Protein AF-A0A524MPE5-F1 (afdb_monomer)

Secondary structure (DSSP, 8-state):
-------------------------PPEEEEEEEES-B-HHHHHHHHHT--TTEEEEEEEEEBTT-TTSEEEEEEETTEEEEEEE--PPTT---EEEEEEEESTT---HHHHHHHH--

Mean predicted aligned error: 10.54 Å

Solvent-accessible surface area (backbone atoms only — not comparable to full-atom values): 7189 Å² total; per-residue (Å²): 140,83,86,82,83,84,78,82,89,68,80,81,72,85,71,76,77,68,80,72,73,82,86,79,81,63,64,32,73,51,73,48,78,44,82,48,62,40,55,68,68,48,54,51,51,42,57,74,63,55,49,87,43,35,57,34,37,37,30,43,38,24,30,59,93,46,73,63,34,34,28,40,40,44,26,52,62,83,50,71,48,77,42,85,44,76,58,64,57,93,91,57,86,64,40,26,37,42,41,38,36,24,44,65,84,44,72,61,65,66,61,57,53,49,50,76,75,114

Foldseek 3Di:
DDDDDDDDDDPDDPDPPPPPPDDDQPKDKAKDKFADADAPVLVLVLLQPQFQQWQWKWWWHQHPVCNQWIWIWIDGRSDIDIHTDDGDDVPDGRIIIMMIIGGPPRDPRVVSVVSRVD

pLDDT: mean 83.27, std 18.89, range [37.38, 97.88]

Radius of gyration: 19.55 Å; Cα contacts (8 Å, |Δi|>4): 191; chains: 1; bounding box: 52×29×48 Å

Sequence (118 aa):
MSTEVVLGDIAPTPVTPTAVAAHPLEYDRWSHVGAGPIDRSVLDTFIHGLPEGVLRAKGLVHLSEDPEHRYILQVVGHRGTLTPDPQWVHGEERETRLVVIAAPGALDHERLTASMWA

Nearest PDB structures (foldseek):
  4ixn-assembly1_A  TM=8.375E-01  e=1.427E-05  Escherichia coli K-12
  4ixm-assembly1_A  TM=8.409E-01  e=1.427E-05  Escherichia coli K-12
  5ywk-assembly1_A  TM=3.177E-01  e=1.607E+00  Arabidopsis thaliana
  1v43-assembly1_A  TM=2.998E-01  e=1.607E+00  Pyrococcus horikoshii
  5ywh-assembly1_B  TM=3.144E-01  e=2.271E+00  Arabidopsis thaliana

Structure (mmCIF, N/CA/C/O backbone):
data_AF-A0A524MPE5-F1
#
_entry.id   AF-A0A524MPE5-F1
#
loop_
_atom_site.group_PDB
_atom_site.id
_atom_site.type_symbol
_atom_site.label_atom_id
_atom_site.label_alt_id
_atom_site.label_comp_id
_atom_site.label_asym_id
_atom_site.label_entity_id
_atom_site.label_seq_id
_atom_site.pdbx_PDB_ins_code
_atom_site.Cartn_x
_atom_site.Cartn_y
_atom_site.Cartn_z
_atom_site.occupancy
_atom_site.B_iso_or_equiv
_atom_site.auth_seq_id
_atom_site.auth_comp_id
_atom_site.auth_asym_id
_atom_site.auth_atom_id
_atom_site.pdbx_PDB_model_num
ATOM 1 N N . MET A 1 1 ? 25.427 2.216 31.827 1.00 39.69 1 MET A N 1
ATOM 2 C CA . MET A 1 1 ? 26.051 1.615 30.632 1.00 39.69 1 MET A CA 1
ATOM 3 C C . MET A 1 1 ? 25.569 2.419 29.438 1.00 39.69 1 MET A C 1
ATOM 5 O O . MET A 1 1 ? 24.430 2.239 29.038 1.00 39.69 1 MET A O 1
ATOM 9 N N . SER A 1 2 ? 26.373 3.382 28.984 1.00 37.38 2 SER A N 1
ATOM 10 C CA . SER A 1 2 ? 26.079 4.226 27.819 1.00 37.38 2 SER A CA 1
ATOM 11 C C . SER A 1 2 ? 26.936 3.741 26.663 1.00 37.38 2 SER A C 1
ATO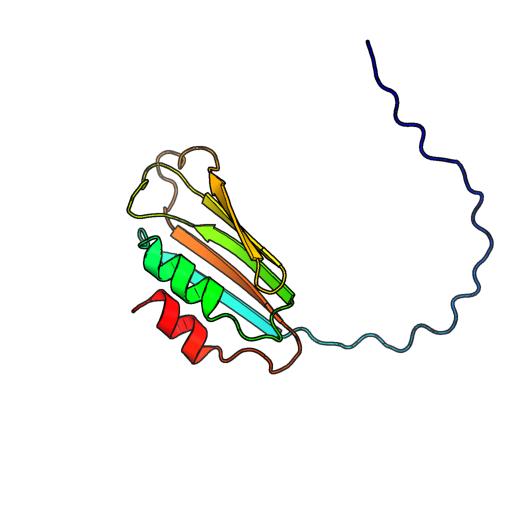M 13 O O . SER A 1 2 ? 28.153 3.656 26.811 1.00 37.38 2 SER A O 1
ATOM 15 N N . THR A 1 3 ? 26.311 3.402 25.544 1.00 43.12 3 THR A N 1
ATOM 16 C CA . THR A 1 3 ? 27.024 3.049 24.317 1.00 43.12 3 THR A CA 1
ATOM 17 C C . THR A 1 3 ? 27.116 4.302 23.462 1.00 43.12 3 THR A C 1
ATOM 19 O O . THR A 1 3 ? 26.119 4.761 22.912 1.00 43.12 3 THR A O 1
ATOM 22 N N . GLU A 1 4 ? 28.308 4.883 23.406 1.00 42.00 4 GLU A N 1
ATOM 23 C CA . GLU A 1 4 ? 28.639 5.988 22.514 1.00 42.00 4 GLU A CA 1
ATOM 24 C C . GLU A 1 4 ? 29.000 5.408 21.138 1.00 42.00 4 GLU A C 1
ATOM 26 O O . GLU A 1 4 ? 29.835 4.508 21.033 1.00 42.00 4 GLU A O 1
ATOM 31 N N . VAL A 1 5 ? 28.329 5.874 20.083 1.00 43.06 5 VAL A N 1
ATOM 32 C CA . VAL A 1 5 ? 28.669 5.538 18.696 1.00 43.06 5 VAL A CA 1
ATOM 33 C C . VAL A 1 5 ? 29.661 6.586 18.205 1.00 43.06 5 VAL A C 1
ATOM 35 O O . VAL A 1 5 ? 29.293 7.737 17.989 1.00 43.06 5 VAL A O 1
ATOM 38 N N . VAL A 1 6 ? 30.919 6.184 18.026 1.00 41.78 6 VAL A N 1
ATOM 39 C CA . VAL A 1 6 ? 31.960 7.015 17.411 1.00 41.78 6 VAL A CA 1
ATOM 40 C C . VAL A 1 6 ? 31.812 6.934 15.889 1.00 41.78 6 VAL A C 1
ATOM 42 O O . VAL A 1 6 ? 32.068 5.888 15.293 1.00 41.78 6 VAL A O 1
ATOM 45 N N . LEU A 1 7 ? 31.392 8.030 15.253 1.00 41.69 7 LEU A N 1
ATOM 46 C CA . LEU A 1 7 ? 31.489 8.206 13.802 1.00 41.69 7 LEU A CA 1
ATOM 47 C C . LEU A 1 7 ? 32.918 8.676 13.483 1.00 41.69 7 LEU A C 1
ATOM 49 O O . LEU A 1 7 ? 33.357 9.694 14.011 1.00 41.69 7 LEU A O 1
ATOM 53 N N . GLY A 1 8 ? 33.655 7.922 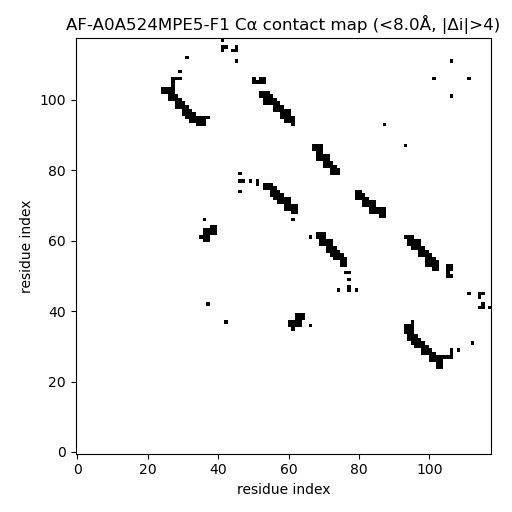12.665 1.00 39.41 8 GLY A N 1
ATOM 54 C CA . GLY A 1 8 ? 35.032 8.258 12.296 1.00 39.41 8 GLY A CA 1
ATOM 55 C C . GLY A 1 8 ? 35.131 9.603 11.571 1.00 39.41 8 GLY A C 1
ATOM 56 O O . GLY A 1 8 ? 34.438 9.828 10.580 1.00 39.41 8 GLY A O 1
ATOM 57 N N . ASP A 1 9 ? 36.017 10.472 12.060 1.00 51.94 9 ASP A N 1
ATOM 58 C CA . ASP A 1 9 ? 36.432 11.711 11.401 1.00 51.94 9 ASP A CA 1
ATOM 59 C C . ASP A 1 9 ? 37.344 11.351 10.221 1.00 51.94 9 ASP A C 1
ATOM 61 O O . ASP A 1 9 ? 38.529 11.053 10.380 1.00 51.94 9 ASP A O 1
ATOM 65 N N . ILE A 1 10 ? 36.760 11.277 9.026 1.00 54.81 10 ILE A N 1
ATOM 66 C CA . ILE A 1 10 ? 37.518 11.187 7.780 1.00 54.81 10 ILE A CA 1
ATOM 67 C C . ILE A 1 10 ? 37.473 12.580 7.167 1.00 54.81 10 ILE A C 1
ATOM 69 O O . ILE A 1 10 ? 36.436 12.999 6.651 1.00 54.81 10 ILE A O 1
ATOM 73 N N . ALA A 1 11 ? 38.590 13.307 7.238 1.00 49.88 11 ALA A N 1
ATOM 74 C CA . ALA A 1 11 ? 38.740 14.565 6.520 1.00 49.88 11 ALA A CA 1
ATOM 75 C C . ALA A 1 11 ? 38.374 14.339 5.038 1.00 49.88 11 ALA A C 1
ATOM 77 O O . ALA A 1 11 ? 38.920 13.417 4.417 1.00 49.88 11 ALA A O 1
ATOM 78 N N . PRO A 1 12 ? 37.448 15.123 4.454 1.00 53.84 12 PRO A N 1
ATOM 79 C CA . PRO A 1 12 ? 37.003 14.887 3.092 1.00 53.84 12 PRO A CA 1
ATOM 80 C C . PRO A 1 12 ? 38.181 15.107 2.146 1.00 53.84 12 PRO A C 1
ATOM 82 O O . PRO A 1 12 ? 38.685 16.219 1.988 1.00 53.84 12 PRO A O 1
ATOM 85 N N . THR A 1 13 ? 38.633 14.035 1.499 1.00 49.84 13 THR A N 1
ATOM 86 C CA . THR A 1 13 ? 39.48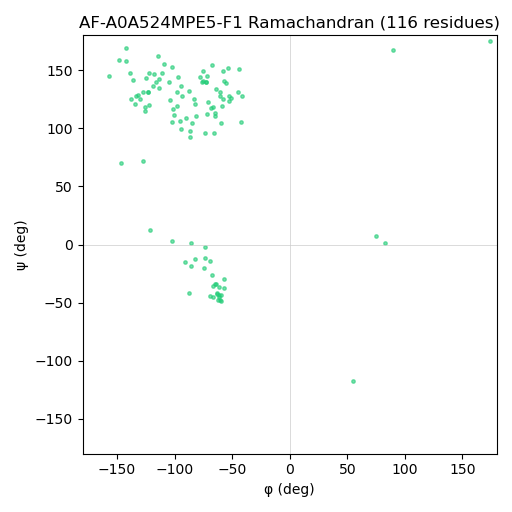5 14.157 0.318 1.00 49.84 13 THR A CA 1
ATOM 87 C C . THR A 1 13 ? 38.667 14.916 -0.730 1.00 49.84 13 THR A C 1
ATOM 89 O O . THR A 1 13 ? 37.506 14.551 -0.933 1.00 49.84 13 THR A O 1
ATOM 92 N N . PRO A 1 14 ? 39.193 15.968 -1.383 1.00 49.91 14 PRO A N 1
ATOM 93 C CA . PRO A 1 14 ? 38.450 16.655 -2.427 1.00 49.91 14 PRO A CA 1
ATOM 94 C C . PRO A 1 14 ? 38.268 15.689 -3.598 1.00 49.91 14 PRO A C 1
ATOM 96 O O . PRO A 1 14 ? 39.156 15.512 -4.430 1.00 49.91 14 PRO A O 1
ATOM 99 N N . VAL A 1 15 ? 37.115 15.024 -3.640 1.00 58.81 15 VAL A N 1
ATOM 100 C CA . VAL A 1 15 ? 36.668 14.322 -4.834 1.00 58.81 15 VAL A CA 1
ATOM 101 C C . VAL A 1 15 ? 36.281 15.429 -5.804 1.00 58.81 15 VAL A C 1
ATOM 103 O O . VAL A 1 15 ? 35.346 16.191 -5.561 1.00 58.81 15 VAL A O 1
ATOM 106 N N . THR A 1 16 ? 37.034 15.579 -6.887 1.00 48.59 16 THR A N 1
ATOM 107 C CA . THR A 1 16 ? 36.538 16.330 -8.037 1.00 48.59 16 THR A CA 1
ATOM 108 C C . THR A 1 16 ? 35.260 15.616 -8.468 1.00 48.59 16 THR A C 1
ATOM 110 O O . THR A 1 16 ? 35.346 14.423 -8.780 1.00 48.59 16 THR A O 1
ATOM 113 N N . PRO A 1 17 ? 34.076 16.256 -8.455 1.00 51.19 17 PRO A N 1
ATOM 114 C CA . PRO A 1 17 ? 32.894 15.623 -9.003 1.00 51.19 17 PRO A CA 1
ATOM 115 C C . PRO A 1 17 ? 33.193 15.343 -10.476 1.00 51.19 17 PRO A C 1
ATOM 117 O O . PRO A 1 17 ? 33.239 16.252 -11.304 1.00 51.19 17 PRO A O 1
ATOM 120 N N . THR A 1 18 ? 33.452 14.073 -10.800 1.00 51.34 18 THR A N 1
ATOM 121 C CA . THR A 1 18 ? 33.273 13.585 -12.167 1.00 51.34 18 THR A CA 1
ATOM 122 C C . THR A 1 18 ? 31.859 13.988 -12.521 1.00 51.34 18 THR A C 1
ATOM 124 O O . THR A 1 18 ? 30.963 13.689 -11.733 1.00 51.34 18 THR A O 1
ATOM 127 N N . ALA A 1 19 ? 31.685 14.738 -13.613 1.00 57.47 19 ALA A N 1
ATOM 128 C CA . ALA A 1 19 ? 30.389 15.234 -14.050 1.00 57.47 19 ALA A CA 1
ATOM 129 C C . ALA A 1 19 ? 29.357 14.116 -13.886 1.00 57.47 19 ALA A C 1
ATOM 131 O O . ALA A 1 19 ? 29.398 13.115 -14.604 1.00 57.47 19 ALA A O 1
ATOM 132 N N . VAL A 1 20 ? 28.507 14.247 -12.866 1.00 52.91 20 VAL A N 1
ATOM 133 C CA . VAL A 1 20 ? 27.445 13.286 -12.625 1.00 52.91 20 VAL A CA 1
ATOM 134 C C . VAL A 1 20 ? 26.560 13.453 -13.842 1.00 52.91 20 VAL A C 1
ATOM 136 O O . VAL A 1 20 ? 26.024 14.543 -14.060 1.00 52.91 20 VAL A O 1
ATOM 139 N N . ALA A 1 21 ? 26.534 12.440 -14.710 1.00 53.78 21 ALA A N 1
ATOM 140 C CA . ALA A 1 21 ? 25.648 12.434 -15.861 1.00 53.78 21 ALA A CA 1
ATOM 141 C C . ALA A 1 21 ? 24.268 12.888 -15.374 1.00 53.78 21 ALA A C 1
ATOM 143 O O . ALA A 1 21 ? 23.823 12.446 -14.312 1.00 53.78 21 ALA A O 1
ATOM 144 N N . ALA A 1 22 ? 23.660 13.836 -16.090 1.00 47.66 22 ALA A N 1
ATOM 145 C CA . ALA A 1 22 ? 22.381 14.423 -15.720 1.00 47.66 22 ALA A CA 1
ATOM 146 C C . ALA A 1 22 ? 21.423 13.329 -15.221 1.00 47.66 22 ALA A C 1
ATOM 148 O O . ALA A 1 22 ? 21.244 12.315 -15.893 1.00 47.66 22 ALA A O 1
ATOM 149 N N . HIS A 1 23 ? 20.832 13.518 -14.041 1.00 56.75 23 HIS A N 1
ATOM 150 C CA . HIS A 1 23 ? 19.809 12.622 -13.516 1.00 56.75 23 HIS A CA 1
ATOM 151 C C . HIS A 1 23 ? 18.430 13.055 -14.035 1.00 56.75 23 HIS A C 1
ATOM 153 O O . HIS A 1 23 ? 17.810 13.929 -13.431 1.00 56.75 23 HIS A O 1
ATOM 159 N N . PRO A 1 24 ? 17.910 12.434 -15.105 1.00 46.81 24 PRO A N 1
ATOM 160 C CA . PRO A 1 24 ? 16.471 12.282 -15.224 1.00 46.81 24 PRO A CA 1
ATOM 161 C C . PRO A 1 24 ? 16.154 10.810 -15.486 1.00 46.81 24 PRO A C 1
ATOM 163 O O . PRO A 1 24 ? 15.785 10.416 -16.587 1.00 46.81 24 PRO A O 1
ATOM 166 N N . LEU A 1 25 ? 16.316 9.970 -14.465 1.00 60.50 25 LEU A N 1
ATOM 167 C CA . LEU A 1 25 ? 15.472 8.784 -14.376 1.00 60.50 25 LEU A CA 1
ATOM 168 C C . LEU A 1 25 ? 14.219 9.239 -13.634 1.00 60.50 25 LEU A C 1
ATOM 170 O O . LEU A 1 25 ? 14.208 9.305 -12.406 1.00 60.50 25 LEU A O 1
ATOM 174 N N . GLU A 1 26 ? 13.198 9.649 -14.384 1.00 84.00 26 GLU A N 1
ATOM 175 C CA . GLU A 1 26 ? 11.872 9.869 -13.813 1.00 84.00 26 GLU A CA 1
ATOM 176 C C . GLU A 1 26 ? 11.329 8.508 -13.364 1.00 84.00 26 GLU A C 1
ATOM 178 O O . GLU A 1 26 ? 11.207 7.582 -14.164 1.00 84.00 26 GLU A O 1
ATOM 183 N N . TYR A 1 27 ? 11.072 8.351 -12.066 1.00 91.12 27 TYR A N 1
ATOM 184 C CA . TYR A 1 27 ? 10.444 7.139 -11.548 1.00 91.12 27 TYR A CA 1
ATOM 185 C C . TYR A 1 27 ? 8.956 7.143 -11.878 1.00 91.12 27 TYR A C 1
ATOM 187 O O . TYR A 1 27 ? 8.28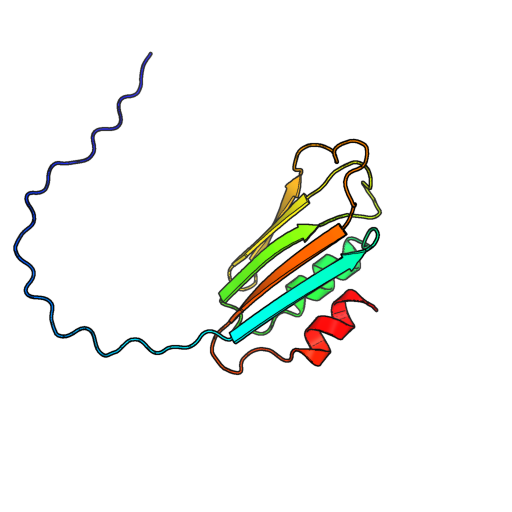8 8.169 -11.737 1.00 91.12 27 TYR A O 1
ATOM 195 N N . ASP A 1 28 ? 8.429 5.975 -12.233 1.00 93.88 28 ASP A N 1
ATOM 196 C CA . ASP A 1 28 ? 6.987 5.782 -12.299 1.00 93.88 28 ASP A CA 1
ATOM 197 C C . ASP A 1 28 ? 6.436 5.634 -10.876 1.00 93.88 28 ASP A C 1
ATOM 199 O O . ASP A 1 28 ? 7.056 5.011 -10.002 1.00 93.88 28 ASP A O 1
ATOM 203 N N . ARG A 1 29 ? 5.278 6.241 -10.625 1.00 94.75 29 ARG A N 1
ATOM 204 C CA . ARG A 1 29 ? 4.654 6.277 -9.305 1.00 94.75 29 ARG A CA 1
ATOM 205 C C . ARG A 1 29 ? 3.164 6.040 -9.424 1.00 94.75 29 ARG A C 1
ATOM 207 O O . ARG A 1 29 ? 2.453 6.828 -10.036 1.00 94.75 29 ARG A O 1
ATOM 214 N N . TRP A 1 30 ? 2.685 5.050 -8.686 1.00 95.94 30 TRP A N 1
ATOM 215 C CA . TRP A 1 30 ? 1.264 4.825 -8.462 1.00 95.94 30 TRP A CA 1
ATOM 216 C C . TRP A 1 30 ? 0.934 5.065 -6.988 1.00 95.94 30 TRP A C 1
ATOM 218 O O . TRP A 1 30 ? 1.733 4.763 -6.096 1.00 95.94 30 TRP A O 1
ATOM 228 N N . SER A 1 31 ? -0.230 5.645 -6.711 1.00 94.94 31 SER A N 1
ATOM 229 C CA . SER A 1 31 ? -0.736 5.780 -5.346 1.00 94.94 31 SER A CA 1
ATOM 230 C C . SER A 1 31 ? -2.214 5.500 -5.278 1.00 94.94 31 SER A C 1
ATOM 232 O O . SER A 1 31 ? -2.957 5.857 -6.187 1.00 94.94 31 SER A O 1
ATOM 234 N N . HIS A 1 32 ? -2.618 4.941 -4.149 1.00 94.06 32 HIS A N 1
ATOM 235 C CA . HIS A 1 32 ? -3.983 4.540 -3.896 1.00 94.06 32 HIS A CA 1
ATOM 236 C C . HIS A 1 32 ? -4.411 4.945 -2.494 1.00 94.06 32 HIS A C 1
ATOM 238 O O . HIS A 1 32 ? -3.623 4.852 -1.551 1.00 94.06 32 HIS A O 1
ATOM 244 N N . VAL A 1 33 ? -5.663 5.384 -2.391 1.00 94.75 33 VAL A N 1
ATOM 245 C CA . VAL A 1 33 ? -6.366 5.638 -1.138 1.00 94.75 33 VAL A CA 1
ATOM 246 C C . VAL A 1 33 ? -7.711 4.929 -1.228 1.00 94.75 33 VAL A C 1
ATOM 248 O O . VAL A 1 33 ? -8.448 5.132 -2.195 1.00 94.75 33 VAL A O 1
ATOM 251 N N . GLY A 1 34 ? -7.996 4.076 -0.251 1.00 91.94 34 GLY A N 1
ATOM 252 C CA . GLY A 1 34 ? -9.203 3.262 -0.197 1.00 91.94 34 GLY A CA 1
ATOM 253 C C . GLY A 1 34 ? -9.835 3.326 1.185 1.00 91.94 34 GLY A C 1
ATOM 254 O O . GLY A 1 34 ? -9.163 3.089 2.190 1.00 91.94 34 GLY A O 1
ATOM 255 N N . ALA A 1 35 ? -11.129 3.639 1.222 1.00 88.56 35 ALA A N 1
ATOM 256 C CA . ALA A 1 35 ? -11.910 3.625 2.449 1.00 88.56 35 ALA A CA 1
ATOM 257 C C . ALA A 1 35 ? -12.299 2.190 2.828 1.00 88.56 35 ALA A C 1
ATOM 259 O O . ALA A 1 35 ? -12.641 1.384 1.963 1.00 88.56 35 ALA A O 1
ATOM 260 N N . GLY A 1 36 ? -12.316 1.909 4.132 1.00 88.81 36 GLY A N 1
ATOM 261 C CA . GLY A 1 36 ? -12.726 0.612 4.665 1.00 88.81 36 GLY A CA 1
ATOM 262 C C . GLY A 1 36 ? -11.580 -0.397 4.800 1.00 88.81 36 GLY A C 1
ATOM 263 O O . GLY A 1 36 ? -10.458 -0.142 4.352 1.00 88.81 36 GLY A O 1
ATOM 264 N N . PRO A 1 37 ? -11.832 -1.502 5.517 1.00 94.19 37 PRO A N 1
ATOM 265 C CA . PRO A 1 37 ? -10.833 -2.536 5.720 1.00 94.19 37 PRO A CA 1
ATOM 266 C C . PRO A 1 37 ? -10.649 -3.388 4.460 1.00 94.19 37 PRO A C 1
ATOM 268 O O . PRO A 1 37 ? -11.599 -3.600 3.707 1.00 94.19 37 PRO A O 1
ATOM 271 N N . ILE A 1 38 ? -9.433 -3.895 4.256 1.00 94.69 38 ILE A N 1
ATOM 272 C CA . ILE A 1 38 ? -9.112 -4.857 3.199 1.00 94.69 38 ILE A CA 1
ATOM 273 C C . ILE A 1 38 ? -8.778 -6.227 3.786 1.00 94.69 38 ILE A C 1
ATOM 275 O O . ILE A 1 38 ? -8.184 -6.341 4.864 1.00 94.69 38 ILE A O 1
ATOM 279 N N . ASP A 1 39 ? -9.107 -7.280 3.044 1.00 95.25 39 ASP A N 1
ATOM 280 C CA . ASP A 1 39 ? -8.721 -8.634 3.417 1.00 95.25 39 ASP A CA 1
ATOM 281 C C . ASP A 1 39 ? -7.225 -8.856 3.197 1.00 95.25 39 ASP A C 1
ATOM 283 O O . ASP A 1 39 ? -6.636 -8.451 2.189 1.00 95.25 39 ASP A O 1
ATOM 287 N N . ARG A 1 40 ? -6.598 -9.569 4.136 1.00 94.69 40 ARG A N 1
ATOM 288 C CA . ARG A 1 40 ? -5.163 -9.857 4.090 1.00 94.69 40 ARG A CA 1
ATOM 289 C C . ARG A 1 40 ? -4.742 -10.576 2.808 1.00 94.69 40 ARG A C 1
ATOM 291 O O . ARG A 1 40 ? -3.703 -10.256 2.238 1.00 94.69 40 ARG A O 1
ATOM 298 N N . SER A 1 41 ? -5.579 -11.485 2.312 1.00 94.31 41 SER A N 1
ATOM 299 C CA . SER A 1 41 ? -5.340 -12.211 1.062 1.00 94.31 41 SER A CA 1
ATOM 300 C C . SER A 1 41 ? -5.324 -11.306 -0.171 1.00 94.31 41 SER A C 1
ATOM 302 O O . SER A 1 41 ? -4.555 -11.570 -1.097 1.00 94.31 41 SER A O 1
ATOM 304 N N . VAL A 1 42 ? -6.132 -10.238 -0.195 1.00 93.25 42 VAL A N 1
ATOM 305 C CA . VAL A 1 42 ? -6.124 -9.245 -1.285 1.00 93.25 42 VAL A CA 1
ATOM 306 C C . VAL A 1 42 ? -4.800 -8.485 -1.269 1.00 93.25 42 VAL A C 1
ATOM 308 O O . VAL A 1 42 ? -4.140 -8.367 -2.302 1.00 93.25 42 VAL A O 1
ATOM 311 N N . LEU A 1 43 ? -4.348 -8.065 -0.082 1.00 93.88 43 LEU A N 1
ATOM 312 C CA . LEU A 1 43 ? -3.049 -7.417 0.083 1.00 93.88 43 LEU A CA 1
ATOM 313 C C . LEU A 1 43 ? -1.888 -8.323 -0.352 1.00 93.88 43 LEU A C 1
ATOM 315 O O . LEU A 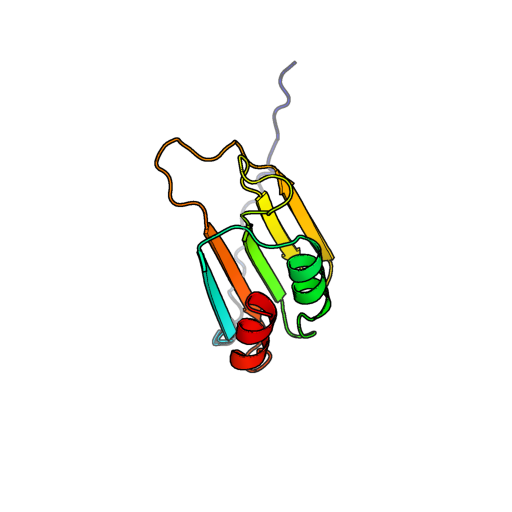1 43 ? -1.012 -7.878 -1.092 1.00 93.88 43 LEU A O 1
ATOM 319 N N . ASP A 1 44 ? -1.869 -9.582 0.088 1.00 93.25 44 ASP A N 1
ATOM 320 C CA . ASP A 1 44 ? -0.810 -10.521 -0.293 1.00 93.25 44 ASP A CA 1
ATOM 321 C C . ASP A 1 44 ? -0.819 -10.771 -1.810 1.00 93.25 44 ASP A C 1
ATOM 323 O O . ASP A 1 44 ? 0.235 -10.729 -2.446 1.00 93.25 44 ASP A O 1
ATOM 327 N N . THR A 1 45 ? -1.999 -10.931 -2.420 1.00 93.00 45 THR A N 1
ATOM 328 C CA . THR A 1 45 ? -2.142 -11.076 -3.880 1.00 93.00 45 THR A CA 1
ATOM 329 C C . THR A 1 45 ? -1.593 -9.859 -4.620 1.00 93.00 45 THR A C 1
ATOM 331 O O . THR A 1 45 ? -0.851 -10.013 -5.591 1.00 93.00 45 THR A O 1
ATOM 334 N N . PHE A 1 46 ? -1.893 -8.650 -4.143 1.00 93.06 46 PHE A N 1
ATOM 335 C CA . PHE A 1 46 ? -1.333 -7.422 -4.695 1.00 93.06 46 PHE A CA 1
ATOM 336 C C . PHE A 1 46 ? 0.194 -7.392 -4.609 1.00 93.06 46 PHE A C 1
ATOM 338 O O . PHE A 1 46 ? 0.847 -7.130 -5.617 1.00 93.06 46 PHE A O 1
ATOM 345 N N . ILE A 1 47 ? 0.772 -7.701 -3.440 1.00 93.31 47 ILE A N 1
ATOM 346 C CA . ILE A 1 47 ? 2.230 -7.698 -3.231 1.00 93.31 47 ILE A CA 1
ATOM 347 C C . ILE A 1 47 ? 2.909 -8.717 -4.153 1.00 93.31 47 ILE A C 1
ATOM 349 O O . ILE A 1 47 ? 3.908 -8.395 -4.796 1.00 93.31 47 ILE A O 1
ATOM 353 N N . HIS A 1 48 ? 2.362 -9.930 -4.249 1.00 92.06 48 HIS A N 1
ATOM 354 C CA . HIS A 1 48 ? 2.874 -10.977 -5.135 1.00 92.06 48 HIS A CA 1
ATOM 355 C C . HIS A 1 48 ? 2.695 -10.648 -6.621 1.00 92.06 48 HIS A C 1
ATOM 357 O O . HIS A 1 48 ? 3.467 -11.123 -7.452 1.00 92.06 48 HIS A O 1
ATOM 363 N N . GLY A 1 49 ? 1.694 -9.834 -6.953 1.00 91.44 49 GLY A N 1
ATOM 364 C CA . GLY A 1 49 ? 1.415 -9.361 -8.301 1.00 91.44 49 GLY A CA 1
ATOM 365 C C . GLY A 1 49 ? 2.196 -8.113 -8.712 1.00 91.44 49 GLY A C 1
ATOM 366 O O . GLY A 1 49 ? 1.982 -7.634 -9.824 1.00 91.44 49 GLY A O 1
ATOM 367 N N . LEU A 1 50 ? 3.072 -7.551 -7.874 1.00 92.81 50 LEU A N 1
ATOM 368 C CA . LEU A 1 50 ? 3.862 -6.381 -8.263 1.00 92.81 50 LEU A CA 1
ATOM 369 C C . LEU A 1 50 ? 4.819 -6.728 -9.424 1.00 92.81 50 LEU A C 1
ATOM 371 O O . LEU A 1 50 ? 5.478 -7.769 -9.382 1.00 92.81 50 LEU A O 1
ATOM 375 N N . PRO A 1 51 ? 4.909 -5.887 -10.474 1.00 92.25 51 PRO A N 1
ATOM 376 C CA . PRO A 1 51 ? 5.809 -6.147 -11.594 1.00 92.25 51 PRO A CA 1
ATOM 377 C C . PRO A 1 51 ? 7.283 -6.045 -11.174 1.00 92.25 51 PRO A C 1
ATOM 379 O O . PRO A 1 51 ? 7.628 -5.315 -10.248 1.00 92.25 51 PRO A O 1
ATOM 382 N N . GLU A 1 52 ? 8.173 -6.733 -11.895 1.00 90.62 52 GLU A N 1
ATOM 383 C CA . GLU A 1 52 ? 9.612 -6.806 -11.578 1.00 90.62 52 GLU A CA 1
ATOM 384 C C . GLU A 1 52 ? 10.296 -5.428 -11.517 1.00 90.62 52 GLU A C 1
ATOM 386 O O . GLU A 1 52 ? 11.220 -5.223 -10.734 1.00 90.62 52 GLU A O 1
ATOM 391 N N . GLY A 1 53 ? 9.808 -4.450 -12.288 1.00 92.50 53 GLY A N 1
ATOM 392 C CA . GLY A 1 53 ? 10.324 -3.080 -12.270 1.00 92.50 53 GLY A CA 1
ATOM 393 C C . GLY A 1 53 ? 9.947 -2.262 -11.028 1.00 92.50 53 GLY A C 1
ATOM 394 O O . GLY A 1 53 ? 10.372 -1.109 -10.926 1.00 92.50 53 GLY A O 1
ATOM 395 N N . VAL A 1 54 ? 9.167 -2.812 -10.086 1.00 94.44 54 VAL A N 1
ATOM 396 C CA . VAL A 1 54 ? 8.869 -2.159 -8.804 1.00 94.44 54 VAL A CA 1
ATOM 397 C C . VAL A 1 54 ? 10.106 -2.142 -7.921 1.00 94.44 54 VAL A C 1
ATOM 399 O O . VAL A 1 54 ? 10.665 -3.168 -7.540 1.00 94.44 54 VAL A O 1
ATOM 402 N N . LEU A 1 55 ? 10.493 -0.934 -7.526 1.00 94.31 55 LEU A N 1
ATOM 403 C CA . LEU A 1 55 ? 11.629 -0.698 -6.646 1.00 94.31 55 LEU A CA 1
ATOM 404 C C . LEU A 1 55 ? 11.196 -0.775 -5.181 1.00 94.31 55 LEU A C 1
ATOM 406 O O . LEU A 1 55 ? 11.899 -1.336 -4.336 1.00 94.31 55 LEU A O 1
ATOM 410 N N . ARG A 1 56 ? 10.028 -0.199 -4.870 1.00 95.56 56 ARG A N 1
ATOM 411 C CA . ARG A 1 56 ? 9.482 -0.156 -3.513 1.00 95.56 56 ARG A CA 1
ATOM 412 C C . ARG A 1 56 ? 7.970 0.030 -3.523 1.00 95.56 56 ARG A C 1
ATOM 414 O O . ARG A 1 56 ? 7.456 0.831 -4.299 1.00 95.56 56 ARG A O 1
ATOM 421 N N . ALA A 1 57 ? 7.286 -0.595 -2.570 1.00 96.88 57 ALA A N 1
ATOM 422 C CA . ALA A 1 57 ? 5.953 -0.179 -2.147 1.00 96.88 57 ALA A CA 1
ATOM 423 C C . ALA A 1 57 ? 5.955 0.136 -0.649 1.00 96.88 57 ALA A C 1
ATOM 425 O O . ALA A 1 57 ? 6.721 -0.438 0.129 1.00 96.88 57 ALA A O 1
ATOM 426 N N . LYS A 1 58 ? 5.133 1.089 -0.230 1.00 97.56 58 LYS A N 1
ATOM 427 C CA . LYS A 1 58 ? 4.925 1.390 1.186 1.00 97.56 58 LYS A CA 1
ATOM 428 C C . LYS A 1 58 ? 3.515 1.884 1.418 1.00 97.56 58 LYS A C 1
ATOM 430 O O . LYS A 1 58 ? 2.897 2.417 0.497 1.00 97.56 58 LYS A O 1
ATOM 435 N N . GLY A 1 59 ? 3.047 1.786 2.651 1.00 96.75 59 GLY A N 1
ATOM 436 C CA . GLY A 1 59 ? 1.751 2.349 2.964 1.00 96.75 59 GLY A CA 1
ATOM 437 C C . GLY A 1 59 ? 1.234 2.063 4.354 1.00 96.75 59 GLY A C 1
ATOM 43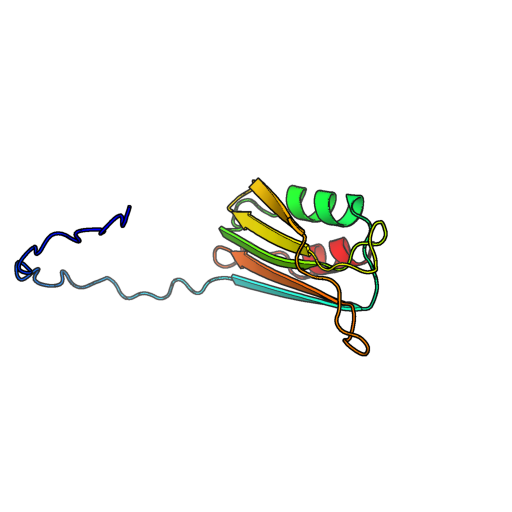8 O O . GLY A 1 59 ? 1.843 1.319 5.117 1.00 96.75 59 GLY A O 1
ATOM 439 N N . LEU A 1 60 ? 0.098 2.683 4.628 1.00 97.00 60 LEU A N 1
ATOM 440 C CA . LEU A 1 60 ? -0.775 2.386 5.749 1.00 97.00 60 LEU A CA 1
ATOM 441 C C . LEU A 1 60 ? -1.841 1.406 5.262 1.00 97.00 60 LEU A C 1
ATOM 443 O O . LEU A 1 60 ? -2.376 1.597 4.171 1.00 97.00 60 LEU A O 1
ATOM 447 N N . VAL A 1 61 ? -2.147 0.381 6.045 1.00 97.19 61 VAL A N 1
ATOM 448 C CA . VAL A 1 61 ? -3.150 -0.627 5.707 1.00 97.19 61 VAL A CA 1
ATOM 449 C C . VAL A 1 61 ? -4.147 -0.761 6.848 1.00 97.19 61 VAL A C 1
ATOM 451 O O . VAL A 1 61 ? -3.757 -0.912 8.008 1.00 97.19 61 VAL A O 1
ATOM 454 N N . HIS A 1 62 ? -5.429 -0.733 6.496 1.00 96.88 62 HIS A N 1
ATOM 455 C CA . HIS A 1 62 ? -6.547 -1.064 7.370 1.00 96.88 62 HIS A CA 1
A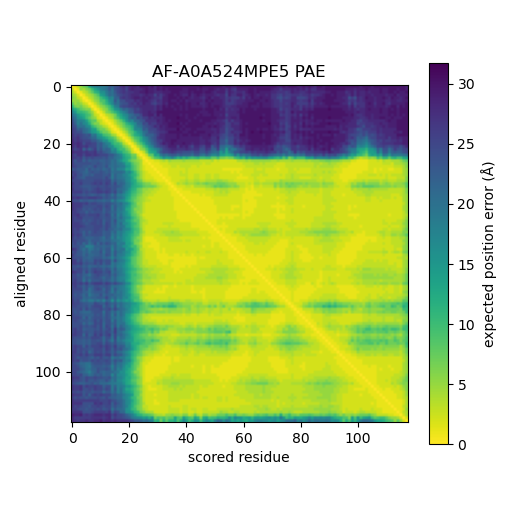TOM 456 C C . HIS A 1 62 ? -7.003 -2.491 7.044 1.00 96.88 62 HIS A C 1
ATOM 458 O O . HIS A 1 62 ? -7.505 -2.724 5.949 1.00 96.88 62 HIS A O 1
ATOM 464 N N . LEU A 1 63 ? -6.793 -3.450 7.949 1.00 96.75 63 LEU A N 1
ATOM 465 C CA . LEU A 1 63 ? -7.123 -4.860 7.708 1.00 96.75 63 LEU A CA 1
ATOM 466 C C . LEU A 1 63 ? -8.488 -5.243 8.291 1.00 96.75 63 LEU A C 1
ATOM 468 O O . LEU A 1 63 ? -8.831 -4.818 9.391 1.00 96.75 63 LEU A O 1
ATOM 472 N N . SER A 1 64 ? -9.226 -6.116 7.599 1.00 96.38 64 SER A N 1
ATOM 473 C CA . SER A 1 64 ? -10.518 -6.650 8.069 1.00 96.38 64 SER A CA 1
ATOM 474 C C . SER A 1 64 ? -10.395 -7.511 9.325 1.00 96.38 64 SER A C 1
ATOM 476 O O . SER A 1 64 ? -11.300 -7.523 10.155 1.00 96.38 64 SER A O 1
ATOM 478 N N . GLU A 1 65 ? -9.287 -8.243 9.464 1.00 95.88 65 GLU A N 1
ATOM 479 C CA . GLU A 1 65 ? -9.044 -9.147 10.599 1.00 95.88 65 GLU A CA 1
ATOM 480 C C . GLU A 1 65 ? -8.690 -8.408 11.899 1.00 95.88 65 GLU A C 1
ATOM 482 O O . GLU A 1 65 ? -8.846 -8.964 12.984 1.00 95.88 65 GLU A O 1
ATOM 487 N N . ASP A 1 66 ? -8.245 -7.153 11.790 1.00 95.56 66 ASP A N 1
ATOM 488 C CA . ASP A 1 66 ? -7.855 -6.311 12.919 1.00 95.56 66 A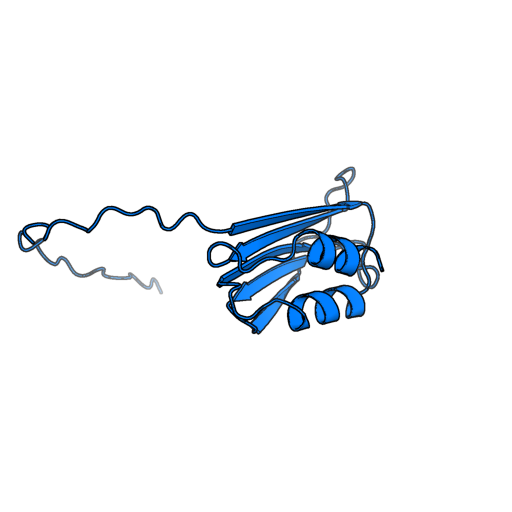SP A CA 1
ATOM 489 C C . ASP A 1 66 ? -8.192 -4.829 12.644 1.00 95.56 66 ASP A C 1
ATOM 491 O O . ASP A 1 66 ? -7.301 -4.004 12.419 1.00 95.56 66 ASP A O 1
ATOM 495 N N . PRO A 1 67 ? -9.493 -4.472 12.630 1.00 94.00 67 PRO A N 1
ATOM 496 C CA . PRO A 1 67 ? -9.967 -3.157 12.187 1.00 94.00 67 PRO A CA 1
ATOM 497 C C . PRO A 1 67 ? -9.673 -2.021 13.180 1.00 94.00 67 PRO A C 1
ATOM 499 O O . PRO A 1 67 ? -9.858 -0.846 12.854 1.00 94.00 67 PRO A O 1
ATOM 502 N N . GLU A 1 68 ? -9.250 -2.345 14.404 1.00 93.69 68 GLU A N 1
ATOM 503 C CA . GLU A 1 68 ? -8.897 -1.360 15.435 1.00 93.69 68 GLU A CA 1
ATOM 504 C C . GLU A 1 68 ? -7.440 -0.894 15.317 1.00 93.69 68 GLU A C 1
ATOM 506 O O . GLU A 1 68 ? -7.099 0.189 15.802 1.00 93.69 68 GLU A O 1
ATOM 511 N N . HIS A 1 69 ? -6.596 -1.649 14.610 1.00 94.38 69 HIS A N 1
ATOM 512 C CA . HIS A 1 69 ? -5.204 -1.294 14.372 1.00 94.38 69 HIS A CA 1
ATOM 513 C C . HIS A 1 69 ? -4.943 -0.908 12.921 1.00 94.38 69 HIS A C 1
ATOM 515 O O . HIS A 1 69 ? -5.626 -1.303 11.973 1.00 94.38 69 HIS A O 1
ATOM 521 N N . ARG A 1 70 ? -3.895 -0.110 12.762 1.00 95.06 70 ARG A N 1
ATOM 522 C CA . ARG A 1 70 ? -3.283 0.188 11.474 1.00 95.06 70 ARG A CA 1
ATOM 523 C C . ARG A 1 70 ? -2.018 -0.630 11.327 1.00 95.06 70 ARG A C 1
ATOM 525 O O . ARG A 1 70 ? -1.347 -0.959 12.301 1.00 95.06 70 ARG A O 1
ATOM 532 N N . TYR A 1 71 ? -1.671 -0.901 10.083 1.00 97.75 71 TYR A N 1
ATOM 533 C CA . TYR A 1 71 ? -0.476 -1.646 9.740 1.00 97.75 71 TYR A CA 1
ATOM 534 C C . TYR A 1 71 ? 0.388 -0.849 8.771 1.00 97.75 71 TYR A C 1
ATOM 536 O O . TYR A 1 71 ? -0.122 -0.181 7.873 1.00 97.75 71 TYR A O 1
ATOM 544 N N . ILE A 1 72 ? 1.707 -0.938 8.924 1.00 97.88 72 ILE A N 1
ATOM 545 C CA . ILE A 1 72 ? 2.662 -0.361 7.977 1.00 97.88 72 ILE A CA 1
ATOM 546 C C . ILE A 1 72 ? 3.141 -1.447 7.029 1.00 97.88 72 ILE A C 1
ATOM 548 O O . ILE A 1 72 ? 3.772 -2.421 7.443 1.00 97.88 72 ILE A O 1
ATOM 552 N N . LEU A 1 73 ? 2.877 -1.242 5.742 1.00 97.88 73 LEU A N 1
ATOM 553 C CA . LEU A 1 73 ? 3.427 -2.041 4.661 1.00 97.88 73 LEU A CA 1
ATOM 554 C C . LEU A 1 73 ? 4.778 -1.473 4.233 1.00 97.88 73 LEU A C 1
ATOM 556 O O . LEU A 1 73 ? 4.907 -0.277 3.948 1.00 97.88 73 LEU A O 1
ATOM 560 N N . GLN A 1 74 ? 5.771 -2.348 4.103 1.00 97.88 74 GLN A N 1
ATOM 561 C CA . GLN A 1 74 ? 7.035 -2.046 3.443 1.00 97.88 74 GLN A CA 1
ATOM 562 C C . GLN A 1 74 ? 7.405 -3.186 2.496 1.00 97.88 74 GLN A C 1
ATOM 564 O O . GLN A 1 74 ? 7.583 -4.320 2.920 1.00 97.88 74 GLN A O 1
ATOM 569 N N . VAL A 1 75 ? 7.550 -2.886 1.208 1.00 96.50 75 VAL A N 1
ATOM 570 C CA . VAL A 1 75 ? 7.955 -3.853 0.182 1.00 96.50 75 VAL A CA 1
ATOM 571 C C . VAL A 1 75 ? 9.202 -3.348 -0.521 1.00 96.50 75 VAL A C 1
ATOM 573 O O . VAL A 1 75 ? 9.227 -2.199 -0.960 1.00 96.50 75 VAL A O 1
ATOM 576 N N . VAL A 1 76 ? 10.219 -4.198 -0.652 1.00 92.38 76 VAL A N 1
ATOM 577 C CA . VAL A 1 76 ? 11.425 -3.933 -1.454 1.00 92.38 76 VAL A CA 1
ATOM 578 C C . VAL A 1 76 ? 11.608 -5.082 -2.441 1.00 92.38 76 VAL A C 1
ATOM 580 O O . VAL A 1 76 ? 11.750 -6.241 -2.034 1.00 92.38 76 VAL A O 1
ATOM 583 N N . GLY A 1 77 ? 11.569 -4.769 -3.738 1.00 81.62 77 GLY A N 1
ATOM 584 C CA . GLY A 1 77 ? 11.415 -5.783 -4.782 1.00 81.62 77 GLY A CA 1
ATOM 585 C C . GLY A 1 77 ? 10.159 -6.625 -4.532 1.00 81.62 77 GLY A C 1
ATOM 586 O O . GLY A 1 77 ? 9.059 -6.090 -4.475 1.00 81.62 77 GLY A O 1
ATOM 587 N N . HIS A 1 78 ? 10.332 -7.931 -4.305 1.00 77.62 78 HIS A N 1
ATOM 588 C CA . HIS A 1 78 ? 9.237 -8.884 -4.066 1.00 77.62 78 HIS A CA 1
ATOM 589 C C . HIS A 1 78 ? 9.039 -9.272 -2.584 1.00 77.62 78 HIS A C 1
ATOM 591 O O . HIS A 1 78 ? 8.260 -10.175 -2.276 1.00 77.62 78 HIS A O 1
ATOM 597 N N . ARG A 1 79 ? 9.809 -8.696 -1.650 1.00 86.06 79 ARG A N 1
ATOM 598 C CA . ARG A 1 79 ? 9.724 -9.032 -0.217 1.00 86.06 79 ARG A CA 1
ATOM 599 C C . ARG A 1 79 ? 8.928 -7.960 0.508 1.00 86.06 79 ARG A C 1
ATOM 601 O O . ARG A 1 79 ? 9.372 -6.814 0.557 1.00 86.06 79 ARG A O 1
ATOM 608 N N . GLY A 1 80 ? 7.785 -8.344 1.067 1.00 90.50 80 GLY A N 1
ATOM 609 C CA . GLY A 1 80 ? 6.934 -7.480 1.878 1.00 90.50 80 GLY A CA 1
ATOM 610 C C . GLY A 1 80 ? 7.037 -7.796 3.365 1.00 90.50 80 GLY A C 1
ATOM 611 O O . GLY A 1 80 ? 7.067 -8.960 3.760 1.00 90.50 80 GLY A O 1
ATOM 612 N N . THR A 1 81 ? 7.054 -6.759 4.191 1.00 95.69 81 THR A N 1
ATOM 613 C CA . THR A 1 81 ? 6.784 -6.834 5.624 1.00 95.69 81 THR A CA 1
ATOM 614 C C . THR A 1 81 ? 5.534 -6.023 5.932 1.00 95.69 81 THR A C 1
ATOM 616 O O . THR A 1 81 ? 5.316 -4.946 5.371 1.00 95.69 81 THR A O 1
ATOM 619 N N . LEU A 1 82 ? 4.706 -6.557 6.828 1.00 96.94 82 LEU A N 1
ATOM 620 C CA . LEU A 1 82 ? 3.579 -5.841 7.402 1.00 96.94 82 LEU A CA 1
ATOM 621 C C . LEU A 1 82 ? 3.759 -5.826 8.916 1.00 96.94 82 LEU A C 1
ATOM 623 O O . LEU A 1 82 ? 3.846 -6.887 9.532 1.00 96.94 82 LEU A O 1
ATOM 627 N N . THR A 1 83 ? 3.847 -4.638 9.500 1.00 96.94 83 THR A N 1
ATOM 628 C CA . THR A 1 83 ? 4.055 -4.474 10.941 1.00 96.94 83 THR A CA 1
ATOM 629 C C . THR A 1 83 ? 2.882 -3.729 11.562 1.00 96.94 83 THR A C 1
ATOM 631 O O . THR A 1 83 ? 2.468 -2.723 10.982 1.00 96.94 83 THR A O 1
ATOM 634 N N . PRO A 1 84 ? 2.376 -4.160 12.729 1.00 94.81 84 PRO A N 1
ATOM 635 C CA . PRO A 1 84 ? 1.401 -3.376 13.476 1.00 94.81 84 PRO A CA 1
ATOM 636 C C . PRO A 1 84 ? 1.948 -1.980 13.797 1.00 94.81 84 PRO A C 1
ATOM 638 O O . PRO A 1 84 ? 3.121 -1.827 14.142 1.00 94.81 84 PRO A O 1
ATOM 641 N N . ASP A 1 85 ? 1.088 -0.977 13.698 1.00 93.06 85 ASP A N 1
ATOM 642 C CA . ASP A 1 85 ? 1.276 0.386 14.196 1.00 93.06 85 ASP A CA 1
ATOM 643 C C . ASP A 1 85 ? 0.236 0.613 15.318 1.00 93.06 85 ASP A C 1
ATOM 645 O O . ASP A 1 85 ? -0.713 -0.173 15.428 1.00 93.06 85 ASP A O 1
ATOM 649 N N . PRO A 1 86 ? 0.374 1.622 16.203 1.00 91.50 86 PRO A N 1
ATOM 650 C CA . PRO A 1 86 ? -0.608 1.847 17.260 1.00 91.50 86 PRO A CA 1
ATOM 651 C C . PRO A 1 86 ? -2.028 1.960 16.708 1.00 91.50 86 PRO A C 1
ATOM 653 O O . PRO A 1 86 ? -2.202 2.416 15.579 1.00 91.50 86 PRO A O 1
ATOM 656 N N . GLN A 1 87 ? -3.015 1.589 17.525 1.00 93.31 87 GLN A N 1
ATOM 657 C CA . GLN A 1 87 ? -4.443 1.671 17.201 1.00 93.31 87 GLN A CA 1
ATOM 658 C C . GLN A 1 87 ? -4.842 2.989 16.523 1.00 93.31 87 GLN A C 1
ATOM 660 O O . GLN A 1 87 ? -4.248 4.041 16.789 1.00 93.31 87 GLN A O 1
ATOM 665 N N . TRP A 1 88 ? -5.884 2.928 15.696 1.00 93.38 88 TRP A N 1
ATOM 666 C CA . TRP A 1 88 ? -6.500 4.126 15.129 1.00 93.38 88 TRP A CA 1
ATOM 667 C C . TRP A 1 88 ? -6.920 5.089 16.239 1.00 93.38 88 TRP A C 1
ATOM 669 O O . TRP A 1 88 ? -7.466 4.680 17.269 1.00 93.38 88 TRP A O 1
ATOM 679 N N . VAL A 1 89 ? -6.693 6.385 16.035 1.00 93.69 89 VAL A N 1
ATOM 680 C CA . VAL A 1 89 ? -7.180 7.396 16.976 1.00 93.69 89 VAL A CA 1
ATOM 681 C C . VAL A 1 89 ? -8.699 7.513 16.838 1.00 93.69 89 VAL A C 1
ATOM 683 O O . VAL A 1 89 ? -9.264 7.382 15.752 1.00 93.69 89 VAL A O 1
ATOM 686 N N . HIS A 1 90 ? -9.400 7.760 17.946 1.00 91.56 90 HIS A N 1
ATOM 687 C CA . HIS A 1 90 ? -10.846 7.963 17.903 1.00 91.56 90 HIS A CA 1
ATOM 688 C C . HIS A 1 90 ? -11.210 9.138 16.977 1.00 91.56 90 HIS A C 1
ATOM 690 O O . HIS A 1 90 ? -10.720 10.250 17.165 1.00 91.56 90 HIS A O 1
ATOM 696 N N . GLY A 1 91 ? -12.083 8.885 15.998 1.00 89.25 91 GLY A N 1
ATOM 697 C CA . GLY A 1 91 ? -12.482 9.867 14.984 1.00 89.25 91 GLY A CA 1
ATOM 698 C C . GLY A 1 91 ? -11.525 9.997 13.792 1.00 89.25 91 GLY A C 1
ATOM 699 O O . GLY A 1 91 ? -11.792 10.806 12.910 1.00 89.25 91 GLY A O 1
ATOM 700 N N . GLU A 1 92 ? -10.437 9.221 13.744 1.00 92.12 92 GLU A N 1
ATOM 701 C CA . GLU A 1 92 ? -9.561 9.134 12.571 1.00 92.12 92 GLU A CA 1
ATOM 702 C C . GLU A 1 92 ? -10.244 8.355 11.436 1.00 92.12 92 GLU A C 1
ATOM 704 O O . GLU A 1 92 ? -10.911 7.341 11.668 1.00 92.12 92 GLU A O 1
ATOM 709 N N . GLU A 1 93 ? -10.071 8.823 10.198 1.00 91.31 93 GLU A N 1
ATOM 710 C CA . GLU A 1 93 ? -10.520 8.089 9.016 1.00 91.31 93 GLU A CA 1
ATOM 711 C C . GLU A 1 93 ? -9.668 6.829 8.836 1.00 91.31 93 GLU A C 1
ATOM 713 O O . GLU A 1 93 ? -8.454 6.895 8.634 1.00 91.31 93 GLU A O 1
ATOM 718 N N . ARG A 1 94 ? -10.318 5.663 8.922 1.00 95.00 94 ARG A N 1
ATOM 719 C CA . ARG A 1 94 ? -9.663 4.361 8.773 1.00 95.00 94 ARG A CA 1
ATOM 720 C C . ARG A 1 94 ? -9.580 3.992 7.300 1.00 95.00 94 ARG A C 1
ATOM 722 O O . ARG A 1 94 ? -10.571 3.580 6.689 1.00 95.00 94 ARG A O 1
ATOM 729 N N . GLU A 1 95 ? -8.388 4.118 6.743 1.00 94.56 95 GLU A N 1
ATOM 730 C CA . GLU A 1 95 ? -8.161 3.913 5.319 1.00 94.56 95 GLU A CA 1
ATOM 731 C C . GLU A 1 95 ? -6.834 3.230 5.017 1.00 94.56 95 GLU A C 1
ATOM 733 O O . GLU A 1 95 ? -5.867 3.276 5.782 1.00 94.56 95 GLU A O 1
ATOM 738 N N . THR A 1 96 ? -6.790 2.617 3.843 1.00 95.88 96 THR A N 1
ATOM 739 C CA . THR A 1 96 ? -5.562 2.094 3.263 1.00 95.88 96 THR A CA 1
ATOM 740 C C . THR A 1 96 ? -4.970 3.150 2.337 1.00 95.88 96 THR A C 1
ATOM 742 O O . THR A 1 96 ? -5.645 3.649 1.439 1.00 95.88 96 THR A O 1
ATOM 745 N N . ARG A 1 97 ? -3.690 3.482 2.530 1.00 96.19 97 ARG A N 1
ATOM 746 C CA . ARG A 1 97 ? -2.927 4.397 1.671 1.00 96.19 97 ARG A CA 1
ATOM 747 C C . ARG A 1 97 ? -1.662 3.718 1.193 1.00 96.19 97 ARG A C 1
ATOM 749 O O . ARG A 1 97 ? -0.763 3.479 1.997 1.00 96.19 97 ARG A O 1
ATOM 756 N N . LEU A 1 98 ? -1.543 3.482 -0.106 1.00 96.94 98 LEU A N 1
ATOM 757 C CA . LEU A 1 98 ? -0.374 2.842 -0.701 1.00 96.94 98 LEU A CA 1
ATOM 758 C C . LEU A 1 98 ? 0.330 3.777 -1.682 1.00 96.94 98 LEU A C 1
ATOM 760 O O . LEU A 1 98 ? -0.296 4.568 -2.387 1.00 96.94 98 LEU A O 1
ATOM 764 N N . VAL A 1 99 ? 1.652 3.652 -1.749 1.00 97.12 99 VAL A N 1
ATOM 765 C CA . VAL A 1 99 ? 2.489 4.256 -2.786 1.00 97.12 99 VAL A CA 1
ATOM 766 C C . VAL A 1 99 ? 3.439 3.195 -3.320 1.00 97.12 99 VAL A C 1
ATOM 768 O O . VAL A 1 99 ? 4.162 2.563 -2.547 1.00 97.12 99 VAL A O 1
ATOM 771 N N . VAL A 1 100 ? 3.466 3.044 -4.641 1.00 96.62 100 VAL A N 1
ATOM 772 C CA . VAL A 1 100 ? 4.384 2.178 -5.385 1.00 96.62 100 VAL A CA 1
ATOM 773 C C . VAL A 1 100 ? 5.304 3.063 -6.219 1.00 96.62 100 VAL A C 1
ATOM 775 O O . VAL A 1 100 ?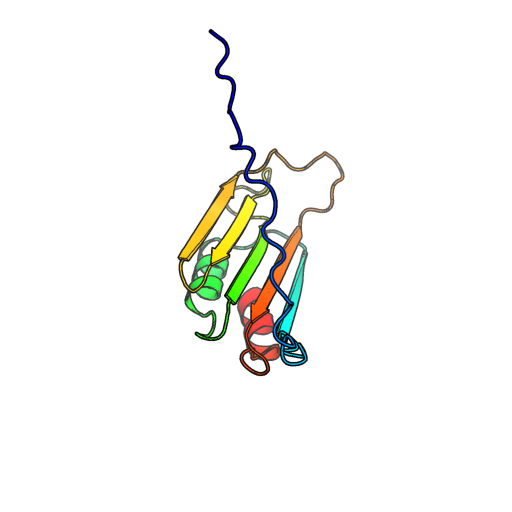 4.852 4.022 -6.841 1.00 96.62 100 VAL A O 1
ATOM 778 N N . ILE A 1 101 ? 6.597 2.752 -6.203 1.00 95.44 101 ILE A N 1
ATOM 779 C CA . ILE A 1 101 ? 7.636 3.431 -6.977 1.00 95.44 101 ILE A CA 1
ATOM 780 C C . ILE A 1 101 ? 8.339 2.382 -7.829 1.00 95.44 101 ILE A C 1
ATOM 782 O O . ILE A 1 101 ? 8.757 1.340 -7.314 1.00 95.44 101 ILE A O 1
ATOM 786 N N . ALA A 1 102 ? 8.495 2.671 -9.113 1.00 95.06 102 ALA A N 1
ATOM 787 C CA . ALA A 1 102 ? 9.054 1.745 -10.081 1.00 95.06 102 ALA A CA 1
ATOM 788 C C . ALA A 1 102 ? 9.939 2.439 -11.118 1.00 95.06 102 ALA A C 1
ATOM 790 O O . ALA A 1 102 ? 9.987 3.668 -11.216 1.00 95.06 102 ALA A O 1
ATOM 791 N N . ALA A 1 103 ? 10.652 1.627 -11.896 1.00 93.81 103 ALA A N 1
ATOM 792 C CA . ALA A 1 103 ? 11.313 2.092 -13.105 1.00 93.81 103 ALA A CA 1
ATOM 793 C C . ALA A 1 103 ? 10.288 2.708 -14.086 1.00 93.81 103 ALA A C 1
ATOM 795 O O . ALA A 1 103 ? 9.130 2.278 -14.100 1.00 93.81 103 ALA A O 1
ATOM 796 N N . PRO A 1 104 ? 10.686 3.700 -14.904 1.00 93.00 104 PRO A N 1
ATOM 797 C CA . PRO A 1 104 ? 9.785 4.327 -15.866 1.00 93.00 104 PRO A CA 1
ATOM 798 C C . PRO A 1 104 ? 9.084 3.295 -16.764 1.00 93.00 104 PRO A C 1
ATOM 800 O O . PRO A 1 104 ? 9.738 2.442 -17.363 1.00 93.00 104 PRO A O 1
ATOM 803 N N . GLY A 1 105 ? 7.751 3.372 -16.845 1.00 91.56 105 GLY A N 1
ATOM 804 C CA . GLY A 1 105 ? 6.921 2.497 -17.682 1.00 91.56 105 GLY A CA 1
ATOM 805 C C . GLY A 1 105 ? 6.727 1.072 -17.155 1.00 91.56 105 GLY A C 1
ATOM 806 O O . GLY A 1 105 ? 6.166 0.238 -17.860 1.00 91.56 105 GLY A O 1
ATOM 807 N N . ALA A 1 106 ? 7.186 0.765 -15.938 1.00 92.75 106 ALA A N 1
ATOM 808 C CA . ALA A 1 106 ? 7.033 -0.565 -15.354 1.00 92.75 106 ALA A CA 1
ATOM 809 C C . ALA A 1 106 ? 5.662 -0.806 -14.698 1.00 92.75 106 ALA A C 1
ATOM 811 O O . ALA A 1 106 ? 5.359 -1.950 -14.351 1.00 92.75 106 ALA A O 1
ATOM 812 N N . LEU A 1 107 ? 4.853 0.238 -14.479 1.00 93.25 107 LEU A N 1
ATOM 813 C CA . LEU A 1 107 ? 3.549 0.112 -13.832 1.00 93.25 107 LEU A CA 1
ATOM 814 C C . LEU A 1 107 ? 2.419 0.054 -14.860 1.00 93.25 107 LEU A C 1
ATOM 816 O O . LEU A 1 107 ? 2.287 0.924 -15.715 1.00 93.25 107 LEU A O 1
ATOM 820 N N . ASP A 1 108 ? 1.537 -0.926 -14.693 1.00 93.38 108 ASP A N 1
ATOM 821 C CA . ASP A 1 108 ? 0.189 -0.893 -15.256 1.00 93.38 108 ASP A CA 1
ATOM 822 C C . ASP A 1 108 ? -0.759 -0.334 -14.184 1.00 93.38 108 ASP A C 1
ATOM 824 O O . ASP A 1 108 ? -1.143 -1.025 -13.235 1.00 93.38 108 ASP A O 1
ATOM 828 N N . HIS A 1 109 ? -1.071 0.958 -14.293 1.00 91.44 109 HIS A N 1
ATOM 829 C CA . HIS A 1 109 ? -1.829 1.691 -13.276 1.00 91.44 109 HIS A CA 1
ATOM 830 C C . HIS A 1 109 ? -3.272 1.196 -13.151 1.00 91.44 109 HIS A C 1
ATOM 832 O O . HIS A 1 109 ? -3.805 1.152 -12.038 1.00 91.44 109 HIS A O 1
ATOM 838 N N . GLU A 1 110 ? -3.900 0.793 -14.259 1.00 91.19 110 GLU A N 1
ATOM 839 C CA . GLU A 1 110 ? -5.266 0.264 -14.245 1.00 91.19 110 GLU A CA 1
ATOM 840 C C . GLU A 1 110 ? -5.298 -1.095 -13.554 1.00 91.19 110 GLU A C 1
ATOM 842 O O . GLU A 1 110 ? -6.123 -1.316 -12.666 1.00 91.19 110 GLU A O 1
ATOM 847 N N . ARG A 1 111 ? -4.342 -1.975 -13.872 1.00 91.38 111 ARG A N 1
ATOM 848 C CA . ARG A 1 111 ? -4.245 -3.286 -13.225 1.00 91.38 111 ARG A CA 1
ATOM 849 C C . ARG A 1 111 ? -3.975 -3.181 -11.726 1.00 91.38 111 ARG A C 1
ATOM 851 O O . ARG A 1 111 ? -4.593 -3.907 -10.949 1.00 91.38 111 ARG A O 1
ATOM 858 N N . LEU A 1 112 ? -3.074 -2.287 -11.309 1.00 91.44 112 LEU A N 1
ATOM 859 C CA . LEU A 1 112 ? -2.784 -2.056 -9.887 1.00 91.44 112 LEU A CA 1
ATOM 860 C C . LEU A 1 112 ? -4.027 -1.568 -9.143 1.00 91.44 112 LEU A C 1
ATOM 862 O O . LEU A 1 112 ? -4.347 -2.070 -8.067 1.00 91.44 112 LEU A O 1
ATOM 866 N N . THR A 1 113 ? -4.763 -0.645 -9.754 1.00 89.75 113 THR A N 1
ATOM 867 C CA . THR A 1 113 ? -6.023 -0.131 -9.215 1.00 89.75 113 THR A CA 1
ATOM 868 C C . THR A 1 113 ? -7.078 -1.231 -9.096 1.00 89.75 113 THR A C 1
ATOM 870 O O . THR A 1 113 ? -7.659 -1.404 -8.028 1.00 89.75 113 THR A O 1
ATOM 873 N N . ALA A 1 114 ? -7.266 -2.037 -10.143 1.00 88.31 114 ALA A N 1
ATOM 874 C CA . ALA A 1 114 ? -8.225 -3.138 -10.139 1.00 88.31 114 ALA A CA 1
ATOM 875 C C . ALA A 1 114 ? -7.907 -4.196 -9.069 1.00 88.31 114 ALA A C 1
ATOM 877 O O . ALA A 1 114 ? -8.817 -4.713 -8.430 1.00 88.31 114 ALA A O 1
ATOM 878 N N . SER A 1 115 ? -6.626 -4.485 -8.821 1.00 86.12 115 SER A N 1
ATOM 879 C CA . SER A 1 115 ? -6.219 -5.486 -7.823 1.00 86.12 115 SER A CA 1
ATOM 880 C C . SER A 1 115 ? -6.474 -5.092 -6.362 1.00 86.12 115 SER A C 1
ATOM 882 O O . SER A 1 115 ? -6.423 -5.960 -5.498 1.00 86.12 115 SER A O 1
ATOM 884 N N . MET A 1 116 ? -6.754 -3.814 -6.077 1.00 80.25 116 MET A N 1
ATOM 885 C CA . MET A 1 116 ? -7.137 -3.340 -4.738 1.00 80.25 116 MET A CA 1
ATOM 886 C C . MET A 1 116 ? -8.654 -3.356 -4.490 1.00 80.25 116 MET A C 1
ATOM 888 O O . MET A 1 116 ? -9.073 -3.237 -3.343 1.00 80.25 116 MET A O 1
ATOM 892 N N . TRP A 1 117 ? -9.475 -3.485 -5.539 1.00 65.62 117 TRP A N 1
ATOM 893 C CA . TRP A 1 117 ? -10.946 -3.413 -5.468 1.00 65.62 117 TRP A CA 1
ATOM 894 C C . TRP A 1 117 ? -11.659 -4.673 -5.979 1.00 65.62 117 TRP A C 1
ATOM 896 O O . TRP A 1 117 ? -12.865 -4.629 -6.225 1.00 65.62 117 TRP A O 1
ATOM 906 N N . ALA A 1 118 ? -10.918 -5.764 -6.179 1.00 50.72 118 ALA A N 1
ATOM 907 C CA . ALA A 1 118 ? -11.470 -7.076 -6.513 1.00 50.72 118 ALA A CA 1
ATOM 908 C C . ALA A 1 118 ? -11.981 -7.784 -5.253 1.00 50.72 118 ALA A C 1
ATOM 910 O O . ALA A 1 118 ? -13.073 -8.388 -5.341 1.00 50.72 118 ALA A O 1
#